Protein AF-A0A3C0CYI5-F1 (afdb_monomer)

pLDDT: mean 83.55, std 12.42, range [40.19, 94.75]

Structure (mmCIF, N/CA/C/O backbone):
data_AF-A0A3C0CYI5-F1
#
_entry.id   AF-A0A3C0CYI5-F1
#
loop_
_atom_site.group_PDB
_atom_site.id
_atom_site.type_symbol
_atom_site.label_atom_id
_atom_site.label_alt_id
_atom_site.label_comp_id
_atom_site.label_asym_id
_atom_site.label_entity_id
_atom_site.label_seq_id
_atom_site.pdbx_PDB_ins_code
_atom_site.Cartn_x
_atom_site.Cartn_y
_atom_site.Cartn_z
_atom_site.occupancy
_atom_site.B_iso_or_equiv
_atom_site.auth_seq_id
_atom_site.auth_comp_id
_atom_site.auth_asym_id
_atom_site.auth_atom_id
_atom_site.pdbx_PDB_model_num
ATOM 1 N N . MET A 1 1 ? 15.198 13.779 -37.430 1.00 42.84 1 MET A N 1
ATOM 2 C CA . MET A 1 1 ? 15.392 13.247 -36.069 1.00 42.84 1 MET A CA 1
ATOM 3 C C . MET A 1 1 ? 14.055 12.651 -35.702 1.00 42.84 1 MET A C 1
ATOM 5 O O . MET A 1 1 ? 13.126 13.410 -35.483 1.00 42.84 1 MET A O 1
ATOM 9 N N . VAL A 1 2 ? 13.900 11.350 -35.937 1.00 40.31 2 VAL A N 1
ATOM 10 C CA . VAL A 1 2 ? 12.585 10.705 -35.952 1.00 40.31 2 VAL A CA 1
ATOM 11 C C . VAL A 1 2 ? 11.988 10.719 -34.549 1.00 40.31 2 VAL A C 1
ATOM 13 O O . VAL A 1 2 ? 12.603 10.220 -33.612 1.00 40.31 2 VAL A O 1
ATOM 16 N N . ASP A 1 3 ? 10.814 11.334 -34.444 1.00 44.12 3 ASP A N 1
ATOM 17 C CA . ASP A 1 3 ? 9.804 11.074 -33.425 1.00 44.12 3 ASP A CA 1
ATOM 18 C C . ASP A 1 3 ? 9.650 9.556 -33.280 1.00 44.12 3 ASP A C 1
ATOM 20 O O . ASP A 1 3 ? 9.046 8.893 -34.123 1.00 44.12 3 ASP A O 1
ATOM 24 N N . ALA A 1 4 ? 10.263 8.992 -32.244 1.00 40.19 4 ALA A N 1
ATOM 25 C CA . ALA A 1 4 ? 10.020 7.624 -31.822 1.00 40.19 4 ALA A CA 1
ATOM 26 C C . ALA A 1 4 ? 9.131 7.680 -30.580 1.00 40.19 4 ALA A C 1
ATOM 28 O O . ALA A 1 4 ? 9.556 7.394 -29.465 1.00 40.19 4 ALA A O 1
ATOM 29 N N . LEU A 1 5 ? 7.876 8.078 -30.793 1.00 49.66 5 LEU A N 1
ATOM 30 C CA . LEU A 1 5 ? 6.781 7.553 -29.993 1.00 49.66 5 LEU A CA 1
ATOM 31 C C . LEU A 1 5 ? 6.760 6.040 -30.234 1.00 49.66 5 LEU A C 1
ATOM 33 O O . LEU A 1 5 ? 6.317 5.581 -31.287 1.00 49.66 5 LEU A O 1
ATOM 37 N N . GLN A 1 6 ? 7.269 5.274 -29.272 1.00 49.81 6 GLN A N 1
ATOM 38 C CA . GLN A 1 6 ? 6.864 3.886 -29.098 1.00 49.81 6 GLN A CA 1
ATOM 39 C C . GLN A 1 6 ? 6.039 3.766 -27.806 1.00 49.81 6 GLN A C 1
ATOM 41 O O . GLN A 1 6 ? 6.419 4.353 -26.792 1.00 49.81 6 GLN A O 1
ATOM 46 N N . PRO A 1 7 ? 4.877 3.089 -27.865 1.00 45.19 7 PRO A N 1
ATOM 47 C CA . PRO A 1 7 ? 3.871 3.079 -26.819 1.00 45.19 7 PRO A CA 1
ATOM 48 C C . PRO A 1 7 ? 4.105 1.897 -25.878 1.00 45.19 7 PRO A C 1
ATOM 50 O O . PRO A 1 7 ? 3.615 0.804 -26.129 1.00 45.19 7 PRO A O 1
ATOM 53 N N . ASP A 1 8 ? 4.790 2.131 -24.769 1.00 46.22 8 ASP A N 1
ATOM 54 C CA . ASP A 1 8 ? 4.779 1.216 -23.627 1.00 46.22 8 ASP A CA 1
ATOM 55 C C . ASP A 1 8 ? 4.233 1.988 -22.425 1.00 46.22 8 ASP A C 1
ATOM 57 O O . ASP A 1 8 ? 4.939 2.427 -21.522 1.00 46.22 8 ASP A O 1
ATOM 61 N N . ASN A 1 9 ? 2.921 2.233 -22.491 1.00 48.97 9 ASN A N 1
ATOM 62 C CA . ASN A 1 9 ? 2.104 2.624 -21.353 1.00 48.97 9 ASN A CA 1
ATOM 63 C C . ASN A 1 9 ? 2.166 1.443 -20.375 1.00 48.97 9 ASN A C 1
ATOM 65 O O . ASN A 1 9 ? 1.470 0.449 -20.589 1.00 48.97 9 ASN A O 1
ATOM 69 N N . ALA A 1 10 ? 2.999 1.514 -19.338 1.00 53.09 10 ALA A N 1
ATOM 70 C CA . ALA A 1 10 ? 2.835 0.654 -18.176 1.00 53.09 10 ALA A CA 1
ATOM 71 C C . ALA A 1 10 ? 1.410 0.893 -17.650 1.00 53.09 10 ALA A C 1
ATOM 73 O O . ALA A 1 10 ? 1.097 1.952 -17.107 1.00 53.09 10 ALA A O 1
ATOM 74 N N . LYS A 1 11 ? 0.499 -0.033 -17.968 1.00 71.56 11 LYS A N 1
ATOM 75 C CA . LYS A 1 11 ? -0.926 0.051 -17.646 1.00 71.56 11 LYS A CA 1
ATOM 76 C C . LYS A 1 11 ? -1.083 -0.308 -16.181 1.00 71.56 11 LYS A C 1
ATOM 78 O O . LYS A 1 11 ? -1.204 -1.484 -15.854 1.00 71.56 11 LYS A O 1
ATOM 83 N N . LEU A 1 12 ? -1.041 0.690 -15.312 1.00 86.06 12 LEU A N 1
ATOM 84 C CA . LEU A 1 12 ? -1.634 0.525 -14.002 1.00 86.06 12 LEU A CA 1
ATOM 85 C C . LEU A 1 12 ? -3.146 0.630 -14.181 1.00 86.06 12 LEU A C 1
ATOM 87 O O . LEU A 1 12 ? -3.662 1.653 -14.617 1.00 86.06 12 LEU A O 1
ATOM 91 N N . GLU A 1 13 ? -3.869 -0.428 -13.855 1.00 90.19 13 GLU A N 1
ATOM 92 C CA . GLU A 1 13 ? -5.318 -0.352 -13.725 1.00 90.19 13 GLU A CA 1
ATOM 93 C C . GLU A 1 13 ? -5.659 -0.317 -12.240 1.00 90.19 13 GLU A C 1
ATOM 95 O O . GLU A 1 13 ? -5.142 -1.102 -11.442 1.00 90.19 13 GLU A O 1
ATOM 100 N N . THR A 1 14 ? -6.514 0.632 -11.858 1.00 91.75 14 THR A N 1
ATOM 101 C CA . THR A 1 14 ? -7.012 0.734 -10.489 1.00 91.75 14 THR A CA 1
ATOM 102 C C . THR A 1 14 ? -8.525 0.622 -10.471 1.00 91.75 14 THR A C 1
ATOM 104 O O . THR A 1 14 ? -9.232 1.265 -11.246 1.00 91.75 14 THR A O 1
ATOM 107 N N . VAL A 1 15 ? -9.032 -0.205 -9.561 1.00 92.88 15 VAL A N 1
ATOM 108 C CA . VAL A 1 15 ? -10.463 -0.312 -9.281 1.00 92.88 15 VAL A CA 1
ATOM 109 C C . VAL A 1 15 ? -10.691 0.103 -7.841 1.00 92.88 15 VAL A C 1
ATOM 111 O O . VAL A 1 15 ? -10.187 -0.537 -6.917 1.00 92.88 15 VAL A O 1
ATOM 114 N N . VAL A 1 16 ? -11.463 1.173 -7.659 1.00 92.75 16 VAL A N 1
ATOM 115 C CA . VAL A 1 16 ? -11.906 1.635 -6.343 1.00 92.75 16 VAL A CA 1
ATOM 116 C C . VAL A 1 16 ? -13.246 0.981 -6.027 1.00 92.75 16 VAL A C 1
ATOM 118 O O . VAL A 1 16 ? -14.183 1.019 -6.824 1.00 92.75 16 VAL A O 1
ATOM 121 N N . SER A 1 17 ? -13.331 0.363 -4.858 1.00 93.12 17 SER A N 1
ATOM 122 C CA . SER A 1 17 ? -14.538 -0.266 -4.327 1.00 93.12 17 SER A CA 1
ATOM 123 C C . SER A 1 17 ? -14.640 -0.002 -2.828 1.00 93.12 17 SER A C 1
ATOM 125 O O . SER A 1 17 ? -13.712 0.534 -2.231 1.00 93.12 17 SER A O 1
ATOM 127 N N . GLU A 1 18 ? -15.756 -0.371 -2.213 1.00 92.06 18 GLU A N 1
ATOM 128 C CA . GLU A 1 18 ? -15.943 -0.279 -0.767 1.00 92.06 18 GLU A CA 1
ATOM 129 C C . GLU A 1 18 ? -16.352 -1.649 -0.229 1.00 92.06 18 GLU A C 1
ATOM 131 O O . GLU A 1 18 ? -17.210 -2.324 -0.807 1.00 92.06 18 GLU A O 1
ATOM 136 N N . VAL A 1 19 ? -15.731 -2.068 0.871 1.00 91.50 19 VAL A N 1
ATOM 137 C CA . VAL A 1 19 ? -16.054 -3.313 1.568 1.00 91.50 19 VAL A CA 1
ATOM 138 C C . VAL A 1 19 ? -16.255 -2.989 3.041 1.00 91.50 19 VAL A C 1
ATOM 140 O O . VAL A 1 19 ? -15.348 -2.496 3.703 1.00 91.50 19 VAL A O 1
ATOM 143 N N . SER A 1 20 ? -17.459 -3.246 3.554 1.00 87.88 20 SER A N 1
ATOM 144 C CA . SER A 1 20 ? -17.820 -2.976 4.956 1.00 87.88 20 SER A CA 1
ATOM 145 C C . SER A 1 20 ? -17.577 -1.522 5.401 1.00 87.88 20 SER A C 1
ATOM 147 O O . SER A 1 20 ? -17.215 -1.285 6.549 1.00 87.88 20 SER A O 1
ATOM 149 N N . GLY A 1 21 ? -17.765 -0.542 4.507 1.00 88.25 21 GLY A N 1
ATOM 150 C CA . GLY A 1 21 ? -17.514 0.875 4.801 1.00 88.25 21 GLY A CA 1
ATOM 151 C C . GLY A 1 21 ? -16.049 1.308 4.685 1.00 88.25 21 GLY A C 1
ATOM 152 O O . GLY A 1 21 ? -15.744 2.474 4.925 1.00 88.25 21 GLY A O 1
ATOM 153 N N . VAL A 1 22 ? -15.142 0.394 4.321 1.00 91.69 22 VAL A N 1
ATOM 154 C CA . VAL A 1 22 ? -13.719 0.681 4.117 1.00 91.69 22 VAL A CA 1
ATOM 155 C C . VAL A 1 22 ? -13.428 0.722 2.615 1.00 91.69 22 VAL A C 1
ATOM 157 O O . VAL A 1 22 ? -13.736 -0.246 1.909 1.00 91.69 22 VAL A O 1
ATOM 160 N N . PRO A 1 23 ? -12.839 1.806 2.086 1.00 94.00 23 PRO A N 1
ATOM 161 C CA . PRO A 1 23 ? -12.434 1.854 0.696 1.00 94.00 23 PRO A CA 1
ATOM 162 C C . PRO A 1 23 ? -11.298 0.864 0.421 1.00 94.00 23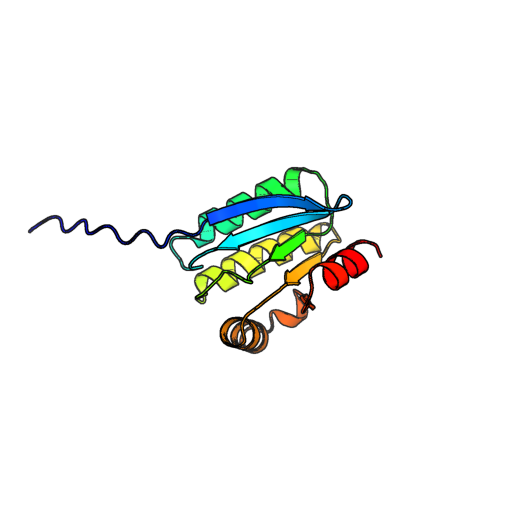 PRO A C 1
ATOM 164 O O . PRO A 1 23 ? -10.333 0.740 1.180 1.00 94.00 23 PRO A O 1
ATOM 167 N N . VAL A 1 24 ? -11.413 0.183 -0.714 1.00 94.44 24 VAL A N 1
ATOM 168 C CA . VAL A 1 24 ? -10.467 -0.810 -1.214 1.00 94.44 24 VAL A CA 1
ATOM 169 C C . VAL A 1 24 ? -10.058 -0.434 -2.632 1.00 94.44 24 VAL A C 1
ATOM 171 O O . VAL A 1 24 ? -10.899 -0.370 -3.533 1.00 94.44 24 VAL A O 1
ATOM 174 N N . ILE A 1 25 ? -8.760 -0.238 -2.839 1.00 94.75 25 ILE A N 1
ATOM 175 C CA . ILE A 1 25 ? -8.158 -0.031 -4.157 1.00 94.75 25 ILE A CA 1
ATOM 176 C C . ILE A 1 25 ? -7.494 -1.328 -4.580 1.00 94.75 25 ILE A C 1
ATOM 178 O O . ILE A 1 25 ? -6.561 -1.788 -3.930 1.00 94.75 25 ILE A O 1
ATOM 182 N N . LYS A 1 26 ? -7.941 -1.902 -5.692 1.00 94.62 26 LYS A N 1
ATOM 183 C CA . LYS A 1 26 ? -7.224 -2.991 -6.356 1.00 94.62 26 LYS A CA 1
ATOM 184 C C . LYS A 1 26 ? -6.344 -2.409 -7.441 1.00 94.62 26 LYS A C 1
ATOM 186 O O . LYS A 1 26 ? -6.867 -1.719 -8.312 1.00 94.62 26 LYS A O 1
ATOM 191 N N . ALA A 1 27 ? -5.046 -2.673 -7.365 1.00 93.00 27 ALA A N 1
ATOM 192 C CA . ALA A 1 27 ? -4.073 -2.261 -8.363 1.00 93.00 27 ALA A CA 1
ATOM 193 C C . ALA A 1 27 ? -3.585 -3.477 -9.161 1.00 93.00 27 ALA A C 1
ATOM 195 O O . ALA A 1 27 ? -3.281 -4.529 -8.594 1.00 93.00 27 ALA A O 1
ATOM 196 N N . GLU A 1 28 ? -3.489 -3.316 -10.475 1.00 91.88 28 GLU A N 1
ATOM 197 C CA . GLU A 1 28 ? -3.017 -4.343 -11.400 1.00 91.88 28 GLU A CA 1
ATOM 198 C C . GLU A 1 28 ? -2.022 -3.747 -12.396 1.00 91.88 28 GLU A C 1
ATOM 200 O O . GLU A 1 28 ? -2.229 -2.642 -12.894 1.00 91.88 28 GLU A O 1
ATOM 205 N N . GLY A 1 29 ? -0.933 -4.473 -12.664 1.00 91.38 29 GLY A N 1
ATOM 206 C CA . GLY A 1 29 ? 0.136 -4.035 -13.560 1.00 91.38 29 GLY A CA 1
ATOM 207 C C . GLY A 1 29 ? 1.378 -3.550 -12.814 1.00 91.38 29 GLY A C 1
ATOM 208 O O . GLY A 1 29 ? 1.884 -4.232 -11.919 1.00 91.38 29 GLY A O 1
ATOM 209 N N . GLU A 1 30 ? 1.900 -2.388 -13.203 1.00 89.38 30 GLU A N 1
ATOM 210 C CA . GLU A 1 30 ? 3.193 -1.877 -12.735 1.00 89.38 30 GLU A CA 1
ATOM 211 C C . GLU A 1 30 ? 3.059 -0.477 -12.133 1.00 89.38 30 GLU A C 1
ATOM 213 O O . GLU A 1 30 ? 2.384 0.396 -12.681 1.00 89.38 30 GLU A O 1
ATOM 218 N N . ILE A 1 31 ? 3.715 -0.260 -10.990 1.00 88.44 31 ILE A N 1
ATOM 219 C CA . ILE A 1 31 ? 3.704 1.021 -10.278 1.00 88.44 31 ILE A CA 1
ATOM 220 C C . ILE A 1 31 ? 5.078 1.685 -10.421 1.00 88.44 31 ILE A C 1
ATOM 222 O O . ILE A 1 31 ? 6.031 1.344 -9.719 1.00 88.44 31 ILE A O 1
ATOM 226 N N . ASP A 1 32 ? 5.168 2.658 -11.319 1.00 84.88 32 ASP A N 1
ATOM 227 C CA . ASP A 1 32 ? 6.392 3.382 -11.650 1.00 84.88 32 ASP A CA 1
ATOM 228 C C . ASP A 1 32 ? 6.178 4.908 -11.633 1.00 84.88 32 ASP A C 1
ATOM 230 O O . ASP A 1 32 ? 5.155 5.414 -11.166 1.00 84.88 32 ASP A O 1
ATOM 234 N N . ALA A 1 33 ? 7.155 5.674 -12.123 1.00 78.81 33 ALA A N 1
ATOM 235 C CA . ALA A 1 33 ? 7.050 7.131 -12.215 1.00 78.81 33 ALA A CA 1
ATOM 236 C C . ALA A 1 33 ? 5.880 7.624 -13.087 1.00 78.81 33 ALA A C 1
ATOM 238 O O . ALA A 1 33 ? 5.342 8.703 -12.828 1.00 78.81 33 ALA A O 1
ATOM 239 N N . CYS A 1 34 ? 5.501 6.865 -14.115 1.00 81.06 34 CYS A N 1
ATOM 240 C CA . CYS A 1 34 ? 4.421 7.201 -15.035 1.00 81.06 34 CYS A CA 1
ATOM 241 C C . CYS A 1 34 ? 3.055 6.913 -14.400 1.00 81.06 34 CYS A C 1
ATOM 243 O O . CYS A 1 34 ? 2.161 7.756 -14.480 1.00 81.06 34 CYS A O 1
ATOM 245 N N . SER A 1 35 ? 2.910 5.775 -13.715 1.00 84.94 35 SER A N 1
ATOM 246 C CA . SER A 1 35 ? 1.641 5.345 -13.115 1.00 84.94 35 SER A CA 1
ATOM 247 C C . SER A 1 35 ? 1.420 5.802 -11.666 1.00 84.94 35 SER A C 1
ATOM 249 O O . SER A 1 35 ? 0.304 5.734 -11.147 1.00 84.94 35 SER A O 1
ATOM 251 N N . ALA A 1 36 ? 2.438 6.368 -11.011 1.00 83.44 36 ALA A N 1
ATOM 252 C CA . ALA A 1 36 ? 2.336 6.931 -9.661 1.00 83.44 36 ALA A CA 1
ATOM 253 C C . ALA A 1 36 ? 1.209 7.973 -9.510 1.00 83.44 36 ALA A C 1
ATOM 255 O O . ALA A 1 36 ? 0.559 8.042 -8.463 1.00 83.44 36 ALA A O 1
ATOM 256 N N . ASN A 1 37 ? 0.959 8.777 -10.549 1.00 83.94 37 ASN A N 1
ATOM 257 C CA . ASN A 1 37 ? -0.128 9.758 -10.540 1.00 83.94 37 ASN A CA 1
ATOM 258 C C . ASN A 1 37 ? -1.511 9.093 -10.563 1.00 83.94 37 ASN A C 1
ATOM 260 O O . ASN A 1 37 ? -2.422 9.579 -9.898 1.00 83.94 37 ASN A O 1
ATOM 264 N N . GLU A 1 38 ? -1.667 7.983 -11.284 1.00 87.31 38 GLU A N 1
ATOM 265 C CA . GLU A 1 38 ? -2.928 7.238 -11.362 1.00 87.31 38 GLU A CA 1
ATOM 266 C C . GLU A 1 38 ? -3.263 6.592 -10.016 1.00 87.31 38 GLU A C 1
ATOM 268 O O . GLU A 1 38 ? -4.379 6.750 -9.518 1.00 87.31 38 GLU A O 1
ATOM 273 N N . LEU A 1 39 ? -2.271 5.975 -9.360 1.00 86.62 39 LEU A N 1
ATOM 274 C CA . LEU A 1 39 ? -2.428 5.458 -7.999 1.00 86.62 39 LEU A CA 1
ATOM 275 C C . LEU A 1 39 ? -2.842 6.568 -7.026 1.00 86.62 39 LEU A C 1
ATOM 277 O O . LEU A 1 39 ? -3.743 6.383 -6.211 1.00 86.62 39 LEU A O 1
ATOM 281 N N . LYS A 1 40 ? -2.201 7.738 -7.119 1.00 86.31 40 LYS A N 1
ATOM 282 C CA . LYS A 1 40 ? -2.528 8.881 -6.266 1.00 86.31 40 LYS A CA 1
ATOM 283 C C . LYS A 1 40 ? -3.971 9.351 -6.471 1.00 86.31 40 LYS A C 1
ATOM 285 O O . LYS A 1 40 ? -4.663 9.578 -5.485 1.00 86.31 40 LYS A O 1
ATOM 290 N N . LEU A 1 41 ? -4.430 9.466 -7.718 1.00 88.12 41 LEU A N 1
ATOM 291 C CA . LEU A 1 41 ? -5.810 9.853 -8.025 1.00 88.12 41 LEU A CA 1
ATOM 292 C C . LEU A 1 41 ? -6.818 8.847 -7.460 1.00 88.12 41 LEU A C 1
ATOM 294 O O . LEU A 1 41 ? -7.799 9.259 -6.846 1.00 88.12 41 LEU A O 1
ATOM 298 N N . ALA A 1 42 ? -6.555 7.544 -7.601 1.00 90.19 42 ALA A N 1
ATOM 299 C CA . ALA A 1 42 ? -7.405 6.502 -7.026 1.00 90.19 42 ALA A CA 1
ATOM 300 C C . ALA A 1 42 ? -7.491 6.609 -5.493 1.00 90.19 42 ALA A C 1
ATOM 302 O O . ALA A 1 42 ? -8.571 6.466 -4.920 1.00 90.19 42 ALA A O 1
ATOM 303 N N . ILE A 1 43 ? -6.368 6.912 -4.834 1.00 89.25 43 ILE A N 1
ATOM 304 C CA . ILE A 1 43 ? -6.311 7.152 -3.387 1.00 89.25 43 ILE A CA 1
ATOM 305 C C . ILE A 1 43 ? -7.111 8.396 -3.003 1.00 89.25 43 ILE A C 1
ATOM 307 O O . ILE A 1 43 ? -7.918 8.334 -2.078 1.00 89.25 43 ILE A O 1
ATOM 311 N N . ASP A 1 44 ? -6.916 9.513 -3.701 1.00 87.38 44 ASP A N 1
ATOM 312 C CA . ASP A 1 44 ? -7.640 10.750 -3.408 1.00 87.38 44 ASP A CA 1
ATOM 313 C C . ASP A 1 44 ? -9.160 10.537 -3.552 1.00 87.38 44 ASP A C 1
ATOM 315 O O . ASP A 1 44 ? -9.901 10.877 -2.630 1.00 87.38 44 ASP A O 1
ATOM 319 N N . MET A 1 45 ? -9.613 9.868 -4.622 1.00 87.44 45 MET A N 1
ATOM 320 C CA . MET A 1 45 ? -11.025 9.508 -4.831 1.00 87.44 45 MET A CA 1
ATOM 321 C C . MET A 1 45 ? -11.573 8.588 -3.733 1.00 87.44 45 MET A C 1
ATOM 323 O O . MET A 1 45 ? -12.671 8.807 -3.226 1.00 87.44 45 MET A O 1
ATOM 327 N N . ALA A 1 46 ? -10.813 7.566 -3.333 1.00 88.00 46 ALA A N 1
ATOM 328 C CA . ALA A 1 46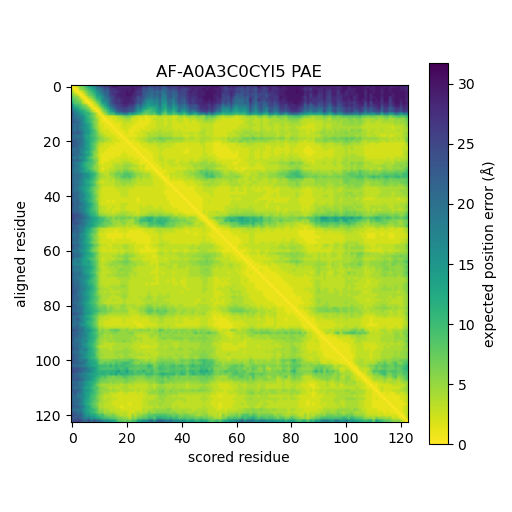 ? -11.205 6.660 -2.256 1.00 88.00 46 ALA A CA 1
ATOM 329 C C . ALA A 1 46 ? -11.406 7.404 -0.922 1.00 88.00 46 ALA A C 1
ATOM 331 O O . ALA A 1 46 ? -12.332 7.104 -0.166 1.00 88.00 46 ALA A O 1
ATOM 332 N N . MET A 1 47 ? -10.571 8.413 -0.660 1.00 84.25 47 MET A N 1
ATOM 333 C CA . MET A 1 47 ? -10.595 9.209 0.568 1.00 84.25 47 MET A CA 1
ATOM 334 C C . MET A 1 47 ? -11.646 10.334 0.571 1.00 84.25 47 MET A C 1
ATOM 336 O O . MET A 1 47 ? -11.927 10.887 1.639 1.00 84.25 47 MET A O 1
ATOM 340 N N . GLU A 1 48 ? -12.244 10.690 -0.573 1.00 83.62 48 GLU A N 1
ATOM 341 C CA . GLU A 1 48 ? -13.352 11.664 -0.641 1.00 83.62 48 GLU A CA 1
ATOM 342 C C . GLU A 1 48 ? -14.604 11.185 0.105 1.00 83.62 48 GLU A C 1
ATOM 344 O O . GLU A 1 48 ? -15.397 12.000 0.576 1.00 83.62 48 GLU A O 1
ATOM 349 N N . THR A 1 49 ? -14.743 9.872 0.291 1.00 74.38 49 THR A N 1
ATOM 350 C CA . THR A 1 49 ? -15.839 9.236 1.040 1.00 74.38 49 THR A CA 1
ATOM 351 C C . THR A 1 49 ? -15.846 9.585 2.535 1.00 74.38 49 THR A C 1
ATOM 353 O O . THR A 1 49 ? -16.827 9.322 3.229 1.00 74.38 49 THR A O 1
ATOM 356 N N . GLY A 1 50 ? -14.772 10.197 3.052 1.00 78.31 50 GLY A N 1
ATOM 357 C CA . GLY A 1 50 ? -14.615 10.510 4.475 1.00 78.31 50 GLY A CA 1
ATOM 358 C C . GLY A 1 50 ? -14.144 9.323 5.318 1.00 78.31 50 GLY A C 1
ATOM 359 O O . GLY A 1 50 ? -14.044 9.454 6.542 1.00 78.31 50 GLY A O 1
ATOM 360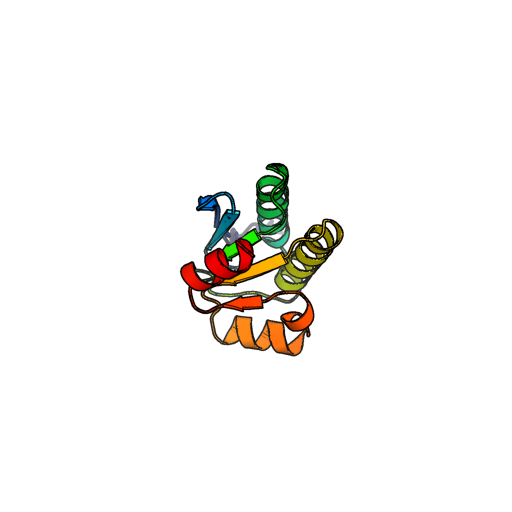 N N . ALA A 1 51 ? -13.825 8.194 4.678 1.00 82.25 51 ALA A N 1
ATOM 361 C CA . ALA A 1 51 ? -13.184 7.065 5.327 1.00 82.25 51 ALA A CA 1
ATOM 362 C C . ALA A 1 51 ? -11.861 7.481 5.982 1.00 82.25 51 ALA A C 1
ATOM 364 O O . ALA A 1 51 ? -11.143 8.365 5.501 1.00 82.25 51 ALA A O 1
ATOM 365 N N . ARG A 1 52 ? -11.553 6.851 7.116 1.00 86.19 52 ARG A N 1
ATOM 366 C CA . ARG A 1 52 ? -10.276 7.046 7.807 1.00 86.19 52 ARG A CA 1
ATOM 367 C C . ARG A 1 52 ? -9.235 6.087 7.264 1.00 86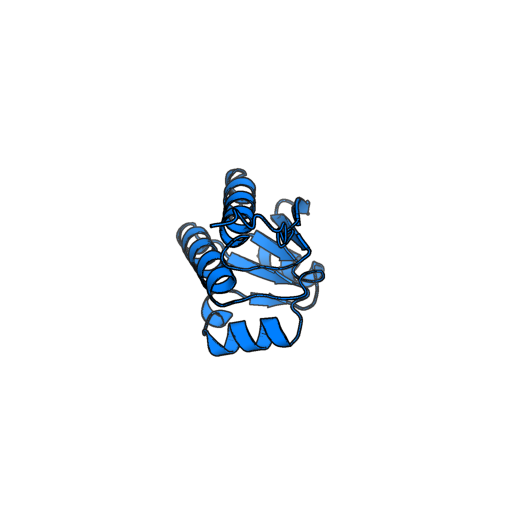.19 52 ARG A C 1
ATOM 369 O O . ARG A 1 52 ? -8.129 6.522 6.971 1.00 86.19 52 ARG A O 1
ATOM 376 N N . ASP A 1 53 ? -9.616 4.835 7.065 1.00 91.38 53 ASP A N 1
ATOM 377 C CA . ASP A 1 53 ? -8.702 3.797 6.618 1.00 91.38 53 ASP A CA 1
ATOM 378 C C . ASP A 1 53 ? -8.844 3.503 5.133 1.00 91.38 53 ASP A C 1
ATOM 380 O O . ASP A 1 53 ? -9.890 3.735 4.530 1.00 91.38 53 ASP A O 1
ATOM 384 N N . LEU A 1 54 ? -7.769 2.976 4.557 1.00 92.88 54 LEU A N 1
ATOM 385 C CA . LEU A 1 54 ? -7.694 2.590 3.159 1.00 92.88 54 LEU A CA 1
ATOM 386 C C . LEU A 1 54 ? -6.976 1.253 3.025 1.00 92.88 54 LEU A C 1
ATOM 388 O O . LEU A 1 54 ? -5.871 1.077 3.545 1.00 92.88 54 LEU A O 1
ATOM 392 N N . ILE A 1 55 ? -7.569 0.341 2.259 1.00 94.69 55 ILE A N 1
ATOM 393 C CA . ILE A 1 55 ? -6.933 -0.923 1.895 1.00 94.69 55 ILE A CA 1
ATOM 394 C C . ILE A 1 55 ? -6.476 -0.851 0.438 1.00 94.69 55 ILE A C 1
ATOM 396 O O . ILE A 1 55 ? -7.237 -0.445 -0.440 1.00 94.69 55 ILE A O 1
ATOM 400 N N . ILE A 1 56 ? -5.238 -1.261 0.168 1.00 94.44 56 ILE A N 1
ATOM 401 C CA . ILE A 1 56 ? -4.690 -1.358 -1.187 1.00 94.44 56 ILE A CA 1
ATOM 402 C C . ILE A 1 56 ? -4.256 -2.800 -1.438 1.00 94.44 56 ILE A C 1
ATOM 404 O O . ILE A 1 56 ? -3.356 -3.322 -0.780 1.00 94.44 56 ILE A O 1
ATOM 408 N N . ASP A 1 57 ? -4.906 -3.441 -2.399 1.00 94.56 57 ASP A N 1
ATOM 409 C CA . ASP A 1 57 ? -4.592 -4.783 -2.867 1.00 94.56 57 ASP A CA 1
ATOM 410 C C . ASP A 1 57 ? -3.573 -4.711 -4.003 1.00 94.56 57 ASP A C 1
ATOM 412 O O . ASP A 1 57 ? -3.845 -4.160 -5.073 1.00 94.56 57 ASP A O 1
ATOM 416 N N . LEU A 1 58 ? -2.383 -5.251 -3.730 1.00 92.88 58 LEU A N 1
ATOM 417 C CA . LEU A 1 58 ? -1.246 -5.295 -4.646 1.00 92.88 58 LEU A CA 1
ATOM 418 C C . LEU A 1 58 ? -1.029 -6.701 -5.232 1.00 92.88 58 LEU A C 1
ATOM 420 O O . LEU A 1 58 ? 0.035 -6.969 -5.789 1.00 92.88 58 LEU A O 1
ATOM 424 N N . GLY A 1 59 ? -2.008 -7.607 -5.113 1.00 90.56 59 GLY A N 1
ATOM 425 C CA . GLY A 1 59 ? -1.880 -9.006 -5.536 1.00 90.56 59 GLY A CA 1
ATOM 426 C C . GLY A 1 59 ? -1.607 -9.194 -7.029 1.00 90.56 59 GLY A C 1
ATOM 427 O O . GLY A 1 59 ? -0.907 -10.134 -7.405 1.00 90.56 59 GLY A O 1
ATOM 428 N N . ASN A 1 60 ? -2.091 -8.270 -7.863 1.00 91.00 60 ASN A N 1
ATOM 429 C CA . ASN A 1 60 ? -1.864 -8.264 -9.310 1.00 91.00 60 ASN A CA 1
ATOM 430 C C . ASN A 1 60 ? -0.792 -7.246 -9.744 1.00 91.00 60 ASN A C 1
ATOM 432 O O . ASN A 1 60 ? -0.651 -6.964 -10.935 1.00 91.00 60 ASN A O 1
ATOM 436 N N . VAL A 1 61 ? -0.028 -6.687 -8.798 1.00 90.94 61 VAL A N 1
ATOM 437 C CA . VAL A 1 61 ? 1.094 -5.795 -9.108 1.00 90.94 61 VAL A CA 1
ATOM 438 C C . VAL A 1 61 ? 2.362 -6.624 -9.286 1.00 90.94 61 VAL A C 1
ATOM 440 O O . VAL A 1 61 ? 2.876 -7.239 -8.346 1.00 90.94 61 VAL A O 1
ATOM 443 N N . SER A 1 62 ? 2.890 -6.634 -10.507 1.00 87.00 62 SER A N 1
ATOM 444 C CA . SER A 1 62 ? 4.107 -7.372 -10.859 1.00 87.00 62 SER A CA 1
ATOM 445 C C . SER A 1 62 ? 5.375 -6.619 -10.455 1.00 87.00 62 SER A C 1
ATOM 447 O O . SER A 1 62 ? 6.385 -7.248 -10.129 1.00 87.00 62 SER A O 1
ATOM 449 N N . TYR A 1 63 ? 5.326 -5.284 -10.431 1.00 86.12 63 TYR A N 1
ATOM 450 C CA . TYR A 1 63 ? 6.493 -4.437 -10.202 1.00 86.12 63 TYR A CA 1
ATOM 451 C C . TYR A 1 63 ? 6.140 -3.108 -9.521 1.00 86.12 63 TYR A C 1
ATOM 453 O O . TYR A 1 63 ? 5.095 -2.515 -9.783 1.00 86.12 63 TYR A O 1
ATOM 461 N N . MET A 1 64 ? 7.038 -2.632 -8.653 1.00 88.06 64 MET A N 1
ATOM 462 C CA . MET A 1 64 ? 6.977 -1.295 -8.060 1.00 88.06 64 MET A CA 1
ATOM 463 C C . MET A 1 64 ? 8.389 -0.718 -7.907 1.00 88.06 64 MET A C 1
ATOM 465 O O . MET A 1 64 ? 9.260 -1.375 -7.329 1.00 88.06 64 MET A O 1
ATOM 469 N N . ASP A 1 65 ? 8.607 0.510 -8.382 1.00 85.38 65 ASP A N 1
ATOM 470 C CA . ASP A 1 65 ? 9.867 1.246 -8.225 1.00 85.38 65 ASP A CA 1
ATOM 471 C C . ASP A 1 65 ? 9.814 2.289 -7.089 1.00 85.38 65 ASP A C 1
ATOM 473 O O . ASP A 1 65 ? 8.801 2.479 -6.412 1.00 85.38 65 ASP A O 1
ATOM 477 N N . SER A 1 66 ? 10.917 3.016 -6.883 1.00 82.50 66 SER A N 1
ATOM 478 C CA . SER A 1 66 ? 11.022 4.077 -5.870 1.00 82.50 66 SER A CA 1
ATOM 479 C C . SER A 1 66 ? 9.997 5.211 -6.011 1.00 82.50 66 SER A C 1
ATOM 481 O O . SER A 1 66 ? 9.656 5.851 -5.011 1.00 82.50 66 SER A O 1
ATOM 483 N N . ASN A 1 67 ? 9.518 5.491 -7.224 1.00 84.19 67 ASN A N 1
ATOM 484 C CA . ASN A 1 67 ? 8.514 6.524 -7.469 1.00 84.19 67 ASN A CA 1
ATOM 485 C C . ASN A 1 67 ? 7.146 6.057 -6.968 1.00 84.19 67 ASN A C 1
ATOM 487 O O . ASN A 1 67 ? 6.480 6.803 -6.246 1.00 84.19 67 ASN A O 1
ATOM 491 N N . GLY A 1 68 ? 6.793 4.797 -7.240 1.00 83.44 68 GLY A N 1
ATOM 492 C CA . GLY A 1 68 ? 5.614 4.145 -6.675 1.00 83.44 68 GLY A CA 1
ATOM 493 C C . GLY A 1 68 ? 5.592 4.186 -5.147 1.00 83.44 68 GLY A C 1
ATOM 494 O O . GLY A 1 68 ? 4.609 4.622 -4.543 1.00 83.44 68 GLY A O 1
ATOM 495 N N . PHE A 1 69 ? 6.717 3.843 -4.509 1.00 84.62 69 PHE A N 1
ATOM 496 C CA . PHE A 1 69 ? 6.849 3.935 -3.049 1.00 84.62 69 PHE A CA 1
ATOM 497 C C . PHE A 1 69 ? 6.708 5.366 -2.529 1.00 84.62 69 PHE A C 1
ATOM 499 O O . PHE A 1 69 ? 6.072 5.584 -1.499 1.00 84.62 69 PHE A O 1
ATOM 506 N N . THR A 1 70 ? 7.270 6.353 -3.231 1.00 83.38 70 THR A N 1
ATOM 507 C CA . THR A 1 70 ? 7.163 7.767 -2.839 1.00 83.38 70 THR A CA 1
ATOM 508 C C . THR A 1 70 ? 5.714 8.252 -2.896 1.00 83.38 70 THR A C 1
ATOM 510 O O . THR A 1 70 ? 5.259 8.933 -1.973 1.00 83.38 70 THR A O 1
ATOM 513 N N . ALA A 1 71 ? 4.967 7.868 -3.935 1.00 83.69 71 ALA A N 1
ATOM 514 C CA . ALA A 1 71 ? 3.547 8.185 -4.061 1.00 83.69 71 ALA A CA 1
ATOM 515 C C . ALA A 1 71 ? 2.723 7.538 -2.938 1.00 83.69 71 ALA A C 1
ATOM 517 O O . ALA A 1 71 ? 1.944 8.218 -2.265 1.00 83.69 71 ALA A O 1
ATOM 518 N N . LEU A 1 72 ? 2.966 6.254 -2.668 1.00 85.94 72 LEU A N 1
ATOM 519 C CA . LEU A 1 72 ? 2.294 5.509 -1.608 1.00 85.94 72 LEU A CA 1
ATOM 520 C C . LEU A 1 72 ? 2.612 6.069 -0.209 1.00 85.94 72 LEU A C 1
ATOM 522 O O . LEU A 1 72 ? 1.734 6.181 0.651 1.00 85.94 72 LEU A O 1
ATOM 526 N N . PHE A 1 73 ? 3.854 6.494 0.018 1.00 86.06 73 PHE A N 1
ATOM 527 C CA . PHE A 1 73 ? 4.258 7.147 1.259 1.00 86.06 73 PHE A CA 1
ATOM 528 C C . PHE A 1 73 ? 3.573 8.501 1.454 1.00 86.06 73 PHE A C 1
ATOM 530 O O . PHE A 1 73 ? 3.089 8.799 2.549 1.00 86.06 73 PHE A O 1
ATOM 537 N N . ALA A 1 74 ? 3.501 9.319 0.400 1.00 84.44 74 ALA A N 1
ATOM 538 C CA . ALA A 1 74 ? 2.818 10.607 0.446 1.00 84.44 74 ALA A CA 1
ATOM 539 C C . ALA A 1 74 ? 1.329 10.436 0.787 1.00 84.44 74 ALA A C 1
ATOM 541 O O . ALA A 1 74 ? 0.828 11.109 1.693 1.00 84.44 74 ALA A O 1
ATOM 542 N N . ALA A 1 75 ? 0.664 9.479 0.136 1.00 82.94 75 ALA A N 1
ATOM 543 C CA . ALA A 1 75 ? -0.708 9.084 0.437 1.00 82.94 75 ALA A CA 1
ATOM 544 C C . ALA A 1 75 ? -0.879 8.636 1.895 1.00 82.94 75 ALA A C 1
ATOM 546 O O . ALA A 1 75 ? -1.740 9.140 2.615 1.00 82.94 75 ALA A O 1
ATOM 547 N N . THR A 1 76 ? -0.001 7.756 2.376 1.00 86.12 76 THR A N 1
ATOM 548 C CA . THR A 1 76 ? -0.044 7.270 3.762 1.00 86.12 76 THR A CA 1
ATOM 549 C C . THR A 1 76 ? 0.089 8.407 4.765 1.00 86.12 76 THR A C 1
ATOM 551 O O . THR A 1 76 ? -0.636 8.456 5.756 1.00 86.12 76 THR A O 1
ATOM 554 N N . LYS A 1 77 ? 0.985 9.366 4.512 1.00 86.56 77 LYS A N 1
ATOM 555 C CA . LYS A 1 77 ? 1.157 10.536 5.378 1.00 86.56 77 LYS A CA 1
ATOM 556 C C . LYS A 1 77 ? -0.109 11.399 5.425 1.00 86.56 77 LYS A C 1
ATOM 558 O O . LYS A 1 77 ? -0.479 11.876 6.499 1.00 86.56 77 LYS A O 1
ATOM 563 N N . GLN A 1 78 ? -0.773 11.586 4.287 1.00 85.06 78 GLN A N 1
ATOM 564 C CA . GLN A 1 78 ? -2.037 12.318 4.194 1.00 85.06 78 GLN A CA 1
ATOM 565 C C . GLN A 1 78 ? -3.152 11.610 4.973 1.00 85.06 78 GLN A C 1
ATOM 567 O O . GLN A 1 78 ? -3.849 12.259 5.752 1.00 85.06 78 GLN A O 1
ATOM 572 N N . ILE A 1 79 ? -3.273 10.292 4.839 1.00 87.12 79 ILE A N 1
ATOM 573 C CA . ILE A 1 79 ? -4.286 9.488 5.537 1.00 87.12 79 ILE A CA 1
ATOM 574 C C . ILE A 1 79 ? -4.030 9.481 7.050 1.00 87.12 79 ILE A C 1
ATOM 576 O O . ILE A 1 79 ? -4.923 9.804 7.836 1.00 87.12 79 ILE A O 1
ATOM 580 N N . LYS A 1 80 ? -2.774 9.287 7.469 1.00 86.62 80 LYS A N 1
ATOM 581 C CA . LYS A 1 80 ? -2.372 9.386 8.881 1.00 86.62 80 LYS A CA 1
ATOM 582 C C . LYS A 1 80 ? -2.665 10.742 9.504 1.00 86.62 80 LYS A C 1
ATOM 584 O O . LYS A 1 80 ? -3.068 10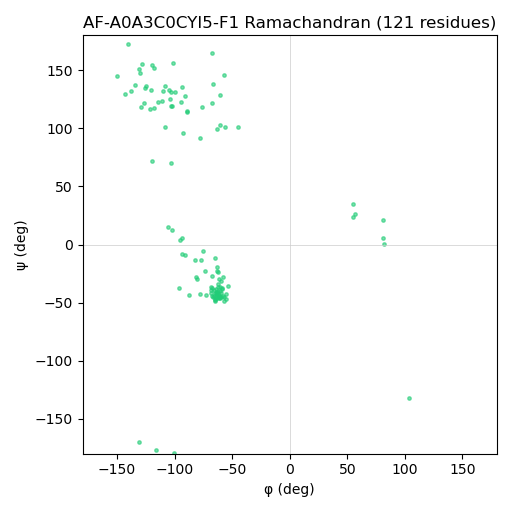.802 10.661 1.00 86.62 80 LYS A O 1
ATOM 589 N N . SER A 1 81 ? -2.506 11.837 8.758 1.00 86.50 81 SER A N 1
ATOM 590 C CA . SER A 1 81 ? -2.833 13.177 9.272 1.00 86.50 81 SER A CA 1
ATOM 591 C C . SER A 1 81 ? -4.318 13.356 9.619 1.00 86.50 81 SER A C 1
ATOM 593 O O . SER A 1 81 ? -4.660 14.240 10.401 1.00 86.50 81 SER A O 1
ATOM 595 N N . ARG A 1 82 ? -5.189 12.493 9.079 1.00 84.56 82 ARG A N 1
ATOM 596 C CA . ARG A 1 82 ? -6.629 12.437 9.364 1.00 84.56 82 ARG A CA 1
ATOM 597 C C . ARG A 1 82 ? -6.986 11.406 10.446 1.00 84.56 82 ARG A C 1
ATOM 599 O O . ARG A 1 82 ? -8.164 11.228 10.740 1.00 84.56 82 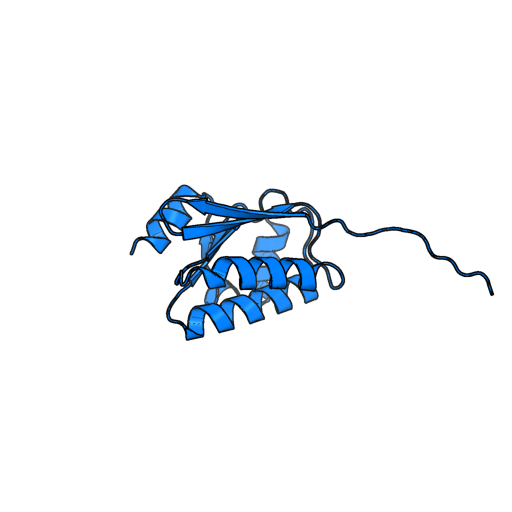ARG A O 1
ATOM 606 N N . GLY A 1 83 ? -5.984 10.761 11.049 1.00 86.12 83 GLY A N 1
ATOM 607 C CA . GLY A 1 83 ? -6.158 9.757 12.099 1.00 86.12 83 GLY A CA 1
ATOM 608 C C . GLY A 1 83 ? -6.512 8.360 11.592 1.00 86.12 83 GLY A C 1
ATOM 609 O O . GLY A 1 83 ? -7.075 7.592 12.361 1.00 86.12 83 GLY A O 1
ATOM 610 N N . GLY A 1 84 ? -6.220 8.049 10.328 1.00 88.75 84 GLY A N 1
ATOM 611 C CA . GLY A 1 84 ? -6.446 6.724 9.755 1.00 88.75 84 GLY A CA 1
ATOM 612 C C . GLY A 1 84 ? -5.172 6.008 9.316 1.00 88.75 84 GLY A C 1
ATOM 613 O O . GLY A 1 84 ? -4.057 6.515 9.495 1.00 88.75 84 GLY A O 1
ATOM 614 N N . ALA A 1 85 ? -5.336 4.831 8.725 1.00 89.62 85 ALA A N 1
ATOM 615 C CA . ALA A 1 85 ? -4.261 3.931 8.334 1.00 89.62 85 ALA A CA 1
ATOM 616 C C . ALA A 1 85 ? -4.354 3.484 6.866 1.00 89.62 85 ALA A C 1
ATOM 618 O O . ALA A 1 85 ? -5.420 3.448 6.257 1.00 89.62 85 ALA A O 1
ATOM 619 N N . VAL A 1 86 ? -3.199 3.118 6.305 1.00 91.19 86 VAL A N 1
ATOM 620 C CA . VAL A 1 86 ? -3.107 2.443 5.005 1.00 91.19 86 VAL A CA 1
ATOM 621 C C . VAL A 1 86 ? -2.639 1.015 5.235 1.00 91.19 86 VAL A C 1
ATOM 623 O O . VAL A 1 86 ? -1.564 0.790 5.803 1.00 91.19 86 VAL A O 1
ATOM 626 N N . ASN A 1 87 ? -3.443 0.073 4.754 1.00 92.81 87 ASN A N 1
ATOM 627 C CA . ASN A 1 87 ? -3.216 -1.358 4.867 1.00 92.81 87 ASN A CA 1
ATOM 628 C C . ASN A 1 87 ? -2.986 -1.939 3.471 1.00 92.81 87 ASN A C 1
ATOM 630 O O . ASN A 1 87 ? -3.820 -1.806 2.580 1.00 92.81 87 ASN A O 1
ATOM 634 N N . LEU A 1 88 ? -1.841 -2.579 3.268 1.00 93.31 88 LEU A N 1
ATOM 635 C CA . LEU A 1 88 ? -1.476 -3.216 2.009 1.00 93.31 88 LEU A CA 1
ATOM 636 C C . LEU A 1 88 ? -1.746 -4.713 2.106 1.00 93.31 88 LEU A C 1
ATOM 638 O O . LEU A 1 88 ? -1.302 -5.348 3.063 1.00 93.31 88 LEU A O 1
ATOM 642 N N . VAL A 1 89 ? -2.418 -5.288 1.113 1.00 94.38 89 VAL A N 1
ATOM 643 C CA . VAL A 1 89 ? -2.687 -6.730 1.050 1.00 94.38 89 VAL A CA 1
ATOM 644 C C . VAL A 1 89 ? -2.070 -7.365 -0.187 1.00 94.38 89 VAL A C 1
ATOM 646 O O . VAL A 1 89 ? -1.819 -6.699 -1.190 1.00 94.38 89 VAL A O 1
ATOM 649 N N . ALA A 1 90 ? -1.795 -8.667 -0.087 1.00 88.19 90 ALA A N 1
ATOM 650 C CA . ALA A 1 90 ? -1.279 -9.494 -1.179 1.00 88.19 90 ALA A CA 1
ATOM 651 C C . ALA A 1 90 ? 0.045 -9.004 -1.809 1.00 88.19 90 ALA A C 1
ATOM 653 O O . ALA A 1 90 ? 0.363 -9.332 -2.948 1.00 88.19 90 ALA A O 1
ATOM 654 N N . CYS A 1 91 ? 0.874 -8.269 -1.057 1.00 85.00 91 CYS A N 1
ATOM 655 C CA . CYS A 1 91 ? 2.190 -7.847 -1.537 1.00 85.00 91 CYS A CA 1
ATOM 656 C C . CYS A 1 91 ? 3.081 -9.056 -1.873 1.00 85.00 91 CYS A C 1
ATOM 658 O O . CYS A 1 91 ? 3.310 -9.923 -1.020 1.00 85.00 91 CYS A O 1
ATOM 660 N N . ASN A 1 92 ? 3.665 -9.066 -3.073 1.00 87.00 92 ASN A N 1
ATOM 661 C CA . ASN A 1 92 ? 4.709 -10.027 -3.429 1.00 87.00 92 ASN A CA 1
ATOM 662 C C . ASN A 1 92 ? 6.006 -9.789 -2.617 1.00 87.00 92 ASN A C 1
ATOM 664 O O . ASN A 1 92 ? 6.193 -8.735 -1.997 1.00 87.00 92 ASN A O 1
ATOM 668 N N . ASP A 1 93 ? 6.920 -10.763 -2.611 1.00 87.81 93 ASP A N 1
ATOM 669 C CA . ASP A 1 93 ? 8.146 -10.698 -1.797 1.00 87.81 93 ASP A CA 1
ATOM 670 C C . ASP A 1 93 ? 9.069 -9.531 -2.169 1.00 87.81 93 ASP A C 1
ATOM 672 O O . ASP A 1 93 ? 9.703 -8.936 -1.292 1.00 87.81 93 ASP A O 1
ATOM 676 N N . SER A 1 94 ? 9.121 -9.160 -3.450 1.00 86.31 94 SER A N 1
ATOM 677 C CA . SER A 1 94 ? 9.907 -8.020 -3.930 1.00 86.31 94 SER A CA 1
ATOM 678 C C . SER A 1 94 ? 9.380 -6.706 -3.354 1.00 86.31 94 SER A C 1
ATOM 680 O O . SER A 1 94 ? 10.152 -5.923 -2.798 1.00 86.31 94 SER A O 1
ATOM 682 N N . ILE A 1 95 ? 8.061 -6.496 -3.397 1.00 87.06 95 ILE A N 1
ATOM 683 C CA . ILE A 1 95 ? 7.392 -5.319 -2.832 1.00 87.06 95 ILE A CA 1
ATOM 684 C C . ILE A 1 95 ? 7.561 -5.300 -1.309 1.00 87.06 95 ILE A C 1
ATOM 686 O O . ILE A 1 95 ? 7.997 -4.292 -0.754 1.00 87.06 95 ILE A O 1
ATOM 690 N N . LYS A 1 96 ? 7.318 -6.426 -0.619 1.00 86.88 96 LYS A N 1
ATOM 691 C CA . LYS A 1 96 ? 7.530 -6.546 0.839 1.00 86.88 96 LYS A CA 1
ATOM 692 C C . LY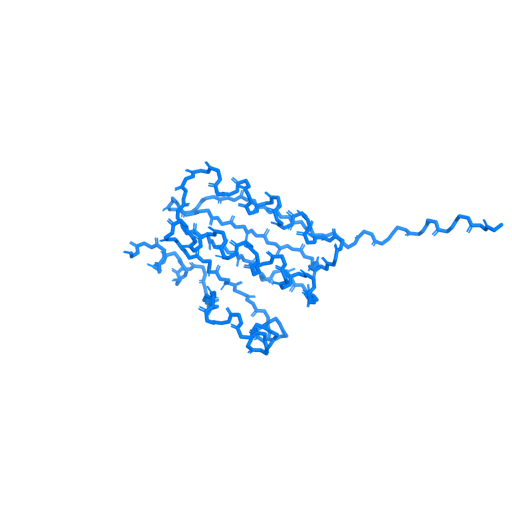S A 1 96 ? 8.961 -6.189 1.239 1.00 86.88 96 LYS A C 1
ATOM 694 O O . LYS A 1 96 ? 9.174 -5.492 2.232 1.00 86.88 96 LYS A O 1
ATOM 699 N N . ARG A 1 97 ? 9.956 -6.655 0.478 1.00 85.94 97 ARG A N 1
ATOM 700 C CA . ARG A 1 97 ? 11.368 -6.341 0.721 1.00 85.94 97 ARG A CA 1
ATOM 701 C C . ARG A 1 97 ? 11.641 -4.848 0.569 1.00 85.94 97 ARG A C 1
ATOM 703 O O . ARG A 1 97 ? 12.340 -4.285 1.407 1.00 85.94 97 ARG A O 1
ATOM 710 N N . LEU A 1 98 ? 11.095 -4.211 -0.463 1.00 82.88 98 LEU A N 1
ATOM 711 C CA . LEU A 1 98 ? 11.291 -2.783 -0.701 1.00 82.88 98 LEU A CA 1
ATOM 712 C C . LEU A 1 98 ? 10.609 -1.916 0.365 1.00 82.88 98 LEU A C 1
ATOM 714 O O . LEU A 1 98 ? 11.235 -0.970 0.838 1.00 82.88 98 LEU A O 1
ATOM 718 N N . ILE A 1 99 ? 9.411 -2.281 0.834 1.00 83.50 99 ILE A N 1
ATOM 719 C CA . ILE A 1 99 ? 8.732 -1.609 1.962 1.00 83.50 99 ILE A CA 1
ATOM 720 C C . ILE A 1 99 ? 9.614 -1.634 3.218 1.00 83.50 99 ILE A C 1
ATOM 722 O O . ILE A 1 99 ? 9.808 -0.604 3.860 1.00 83.50 99 ILE A O 1
ATOM 726 N N . LYS A 1 100 ? 10.210 -2.793 3.531 1.00 83.69 100 LYS A N 1
ATOM 727 C CA . LYS A 1 100 ? 11.122 -2.941 4.678 1.00 83.69 100 LYS A CA 1
ATOM 728 C C . LYS A 1 100 ? 12.402 -2.121 4.515 1.00 83.69 100 LYS A C 1
ATOM 730 O O . LYS A 1 100 ? 12.856 -1.495 5.464 1.00 83.69 100 LYS A O 1
ATOM 735 N N . LEU A 1 101 ? 12.991 -2.109 3.318 1.00 82.88 101 LEU A N 1
ATOM 736 C CA . LEU A 1 101 ? 14.211 -1.340 3.040 1.00 82.88 101 LEU A CA 1
ATOM 737 C C . LEU A 1 101 ? 13.986 0.176 3.084 1.00 82.88 101 LEU A C 1
ATOM 739 O O . LEU A 1 101 ? 14.919 0.922 3.361 1.00 82.88 101 LEU A O 1
ATOM 743 N N . THR A 1 102 ? 12.765 0.625 2.807 1.00 78.12 102 THR A N 1
ATOM 744 C CA . THR A 1 102 ? 12.389 2.045 2.801 1.00 78.12 102 THR A CA 1
ATOM 745 C C . THR A 1 102 ? 11.806 2.512 4.138 1.00 78.12 102 THR A C 1
ATOM 747 O O . THR A 1 102 ? 11.384 3.662 4.245 1.00 78.12 102 THR A O 1
ATOM 750 N N . CYS A 1 103 ? 11.802 1.650 5.167 1.00 76.00 103 CYS A N 1
ATOM 751 C CA . CYS A 1 103 ? 11.210 1.898 6.490 1.00 76.00 103 CYS A CA 1
ATOM 752 C C . CYS A 1 103 ? 9.725 2.308 6.436 1.00 76.00 103 CYS A C 1
ATOM 754 O O . CYS A 1 103 ? 9.205 2.977 7.339 1.00 76.00 103 CYS A O 1
ATOM 756 N N . LEU A 1 104 ? 9.037 1.927 5.356 1.00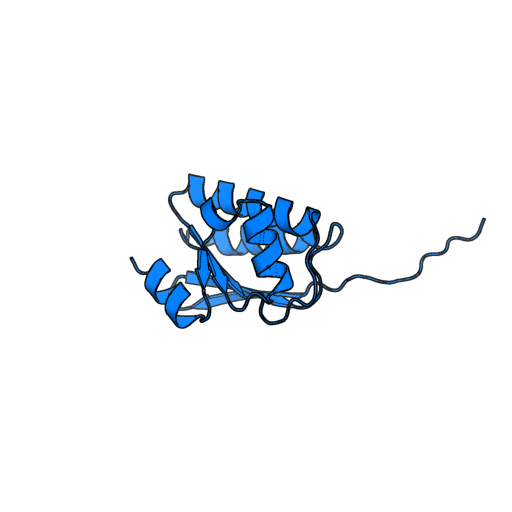 75.75 104 LEU A N 1
ATOM 757 C CA . LEU A 1 104 ? 7.626 2.221 5.136 1.00 75.75 104 LEU A CA 1
ATOM 758 C C . LEU A 1 104 ? 6.703 1.313 5.950 1.00 75.75 104 LEU A C 1
ATOM 760 O O . LEU A 1 104 ? 5.534 1.637 6.123 1.00 75.75 104 LEU A O 1
ATOM 764 N N . ASP A 1 105 ? 7.231 0.232 6.511 1.00 74.31 105 ASP A N 1
ATOM 765 C CA . ASP A 1 105 ? 6.566 -0.656 7.467 1.00 74.31 105 ASP A CA 1
ATOM 766 C C . ASP A 1 105 ? 6.183 0.045 8.784 1.00 74.31 105 ASP A C 1
ATOM 768 O O . ASP A 1 105 ? 5.238 -0.353 9.458 1.00 74.31 105 ASP A O 1
ATOM 772 N N . SER A 1 106 ? 6.859 1.144 9.135 1.00 74.31 106 SER A N 1
ATOM 773 C CA . SER A 1 106 ? 6.434 2.023 10.238 1.00 74.31 106 SER A CA 1
ATOM 774 C C . SER A 1 106 ? 5.209 2.882 9.881 1.00 74.31 106 SER A C 1
ATOM 776 O O . SER A 1 106 ? 4.472 3.374 10.747 1.00 74.31 106 SER A O 1
ATOM 778 N N . ALA A 1 107 ? 4.988 3.094 8.582 1.00 74.62 107 ALA A N 1
ATOM 779 C CA . ALA A 1 107 ? 3.928 3.928 8.047 1.00 74.62 107 ALA A CA 1
ATOM 780 C C . ALA A 1 107 ? 2.691 3.107 7.652 1.00 74.62 107 ALA A C 1
ATOM 782 O O . ALA A 1 107 ? 1.578 3.560 7.890 1.00 74.62 107 ALA A O 1
ATOM 783 N N . MET A 1 108 ? 2.875 1.912 7.103 1.00 83.88 108 MET A N 1
ATOM 784 C CA . MET A 1 108 ? 1.815 1.070 6.552 1.00 83.88 108 MET A CA 1
ATOM 785 C C . MET A 1 108 ? 1.922 -0.341 7.098 1.00 83.88 108 MET A C 1
ATOM 787 O O . MET A 1 108 ? 3.026 -0.845 7.305 1.00 83.88 108 MET A O 1
ATOM 791 N N . GLN A 1 109 ? 0.783 -1.004 7.256 1.00 86.81 109 GLN A N 1
ATOM 792 C CA . GLN A 1 109 ? 0.781 -2.424 7.575 1.00 86.81 109 GLN A CA 1
ATOM 793 C C . GLN A 1 109 ? 0.689 -3.253 6.300 1.00 86.81 109 GLN A C 1
ATOM 795 O O . GLN A 1 109 ? -0.097 -2.951 5.409 1.00 86.81 109 GLN A O 1
ATOM 800 N N . THR A 1 110 ? 1.498 -4.307 6.211 1.00 89.69 110 THR A N 1
ATOM 801 C CA . THR A 1 110 ? 1.386 -5.317 5.154 1.00 89.69 110 THR A CA 1
ATOM 802 C C . THR A 1 110 ? 0.735 -6.558 5.733 1.00 89.69 110 THR A C 1
ATOM 804 O O . THR A 1 110 ? 1.289 -7.170 6.64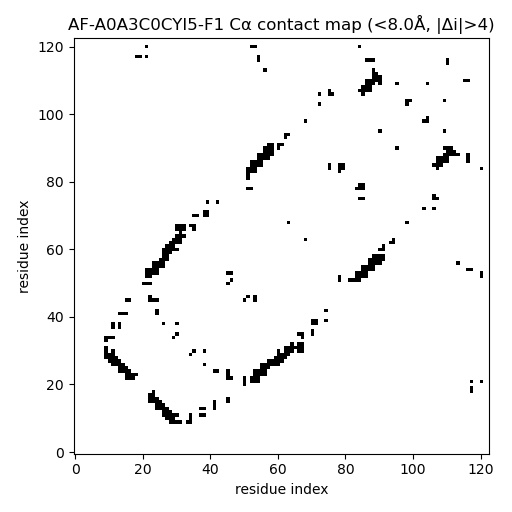7 1.00 89.69 110 THR A O 1
ATOM 807 N N . LEU A 1 111 ? -0.410 -6.934 5.184 1.00 91.56 111 LEU A N 1
ATOM 808 C CA . LEU A 1 111 ? -1.242 -8.036 5.637 1.00 91.56 111 LEU A CA 1
ATOM 809 C C . LEU A 1 111 ? -1.350 -9.079 4.521 1.00 91.56 111 LEU A C 1
ATOM 811 O O . LEU A 1 111 ? -1.216 -8.778 3.334 1.00 91.56 111 LEU A O 1
ATOM 815 N N . GLU A 1 112 ? -1.540 -10.339 4.898 1.00 87.81 112 GLU A N 1
ATOM 816 C CA . GLU A 1 112 ? -1.597 -11.430 3.918 1.00 87.81 112 GLU A CA 1
ATOM 817 C C . GLU A 1 112 ? -2.971 -11.551 3.257 1.00 87.81 112 GLU A C 1
ATOM 819 O O . GLU A 1 112 ? -3.056 -11.978 2.108 1.00 87.81 112 GLU A O 1
ATOM 824 N N . THR A 1 113 ? -4.038 -11.152 3.952 1.00 91.00 113 THR A N 1
ATOM 825 C CA . THR A 1 113 ? -5.418 -11.340 3.498 1.00 91.00 113 THR A CA 1
ATOM 826 C C . THR A 1 113 ? -6.233 -10.055 3.601 1.00 91.00 113 THR A C 1
ATOM 828 O O . THR A 1 113 ? -6.003 -9.215 4.471 1.00 91.00 113 THR A O 1
ATOM 831 N N . MET A 1 114 ? -7.231 -9.934 2.719 1.00 92.25 114 MET A N 1
ATOM 832 C CA . MET A 1 114 ? -8.232 -8.863 2.775 1.00 92.25 114 MET A CA 1
ATOM 833 C C . MET A 1 114 ? -9.004 -8.877 4.102 1.00 92.25 114 MET A C 1
ATOM 835 O O . MET A 1 114 ? -9.275 -7.827 4.667 1.00 92.25 114 MET A O 1
ATOM 839 N N . ASP A 1 115 ? -9.312 -10.066 4.621 1.00 92.31 115 ASP A N 1
ATOM 840 C CA . ASP A 1 115 ? -10.041 -10.246 5.881 1.00 92.31 115 ASP A CA 1
ATOM 841 C C . ASP A 1 115 ? -9.287 -9.645 7.080 1.00 92.31 115 ASP A C 1
ATOM 843 O O . ASP A 1 115 ? -9.852 -8.855 7.833 1.00 92.31 115 ASP A O 1
ATOM 847 N N . ALA A 1 116 ? -7.977 -9.902 7.184 1.00 91.69 116 ALA A N 1
ATOM 848 C CA . ALA A 1 116 ? -7.143 -9.310 8.229 1.00 91.69 116 ALA A CA 1
ATOM 849 C C . ALA A 1 116 ? -7.084 -7.775 8.127 1.00 91.69 116 ALA A C 1
ATOM 851 O O . ALA A 1 116 ? -7.067 -7.088 9.146 1.00 91.69 116 ALA A O 1
ATOM 852 N N . ALA A 1 117 ? -7.071 -7.232 6.904 1.00 92.38 117 ALA A N 1
ATOM 853 C CA . ALA A 1 117 ? -7.078 -5.788 6.679 1.00 92.38 117 ALA A CA 1
ATOM 854 C C . ALA A 1 117 ? -8.402 -5.138 7.079 1.00 92.38 117 ALA A C 1
ATOM 856 O O . ALA A 1 117 ? -8.396 -4.087 7.714 1.00 92.38 117 ALA A O 1
ATOM 857 N N . LEU A 1 118 ? -9.524 -5.784 6.762 1.00 91.56 118 LEU A N 1
ATOM 858 C CA . LEU A 1 118 ? -10.849 -5.320 7.164 1.00 91.56 118 LEU A CA 1
ATOM 859 C C . LEU A 1 118 ? -11.036 -5.378 8.679 1.00 91.56 118 LEU A C 1
ATOM 861 O O . LEU A 1 118 ? -11.620 -4.459 9.245 1.00 91.56 118 LEU A O 1
ATOM 865 N N . GLN A 1 119 ? -10.530 -6.425 9.335 1.00 91.31 119 GLN A N 1
ATOM 866 C CA . GLN A 1 119 ? -10.617 -6.550 10.786 1.00 91.31 119 GLN A CA 1
ATOM 867 C C . GLN A 1 119 ? -9.847 -5.432 11.497 1.00 91.31 119 GLN A C 1
ATOM 869 O O . GLN A 1 119 ? -10.377 -4.856 12.438 1.00 91.31 119 GLN A O 1
ATOM 874 N N . LEU A 1 120 ? -8.654 -5.082 11.008 1.00 89.12 120 LEU A N 1
ATOM 875 C CA . LEU A 1 120 ? -7.857 -3.986 11.561 1.00 89.12 120 LEU A CA 1
ATOM 876 C C . LEU A 1 120 ? -8.504 -2.608 11.338 1.00 89.12 120 LEU A C 1
ATOM 878 O O . LEU A 1 120 ? -8.430 -1.750 12.206 1.00 89.12 120 LEU A O 1
ATOM 882 N N . SER A 1 121 ? -9.139 -2.388 10.183 1.00 85.31 121 SER A N 1
ATOM 883 C CA . SER A 1 121 ? -9.851 -1.135 9.871 1.00 85.31 121 SER A CA 1
ATOM 884 C C . SER A 1 121 ? -11.207 -0.992 10.579 1.00 85.31 121 SER A C 1
ATOM 886 O O . SER A 1 121 ? -11.872 0.032 10.441 1.00 85.31 121 SER A O 1
ATOM 888 N N . ALA A 1 122 ? -11.653 -2.023 11.300 1.00 79.12 122 ALA A N 1
ATOM 889 C CA . ALA A 1 122 ? -12.872 -1.983 12.102 1.00 79.12 122 ALA A CA 1
ATOM 890 C C . ALA A 1 122 ? -12.619 -1.592 13.574 1.00 79.12 122 ALA A C 1
ATOM 892 O O . ALA A 1 122 ? -13.590 -1.401 14.312 1.00 79.12 122 ALA A O 1
ATOM 893 N N . GLU A 1 123 ? -11.352 -1.504 13.997 1.00 62.56 123 GLU A N 1
ATOM 894 C CA . GLU A 1 123 ? -10.917 -1.173 15.367 1.00 62.56 123 GLU A CA 1
ATOM 895 C C . GLU A 1 123 ? -10.726 0.338 15.583 1.00 62.56 123 GLU A C 1
ATOM 897 O O . GLU A 1 123 ? -11.163 0.829 16.652 1.00 62.56 123 GLU A O 1
#

Radius of gyration: 14.67 Å; Cα contacts (8 Å, |Δi|>4): 223; chains: 1; bounding box: 33×25×51 Å

Sequence (123 aa):
MVDALQPDNAKLETVVSEVSGVPVIKAEGEIDACSANELKLAIDMAMETGARDLIIDLGNVSYMDSNGFTALFAATKQIKSRGGAVNLVACNDSIKRLIKLTCLDSAMQTLETMDAALQLSAE

Foldseek 3Di:
DDDPPDDDPQDWDWDWDDDPNEIEIETAGEADQRCLVVVLVSLVVRCVSVQLEYEYECQRYPYYDPSSVVSVQVSLVVSVVSVHAYEYENDDPVRVVVCVVVVVCVRHHYDHDPVVVVVVSVD

Mean predicted aligned error: 6.34 Å

Secondary structure (DSSP, 8-state):
------------EEEEEEETTEEEEEEEEEESTTTHHHHHHHHHHHHTT--S-EEEEEEEEEEE-HHHHHHHHHHHHHHHHTT--EEEES--HHHHHHHHHTTGGGTSEEES-HHHHHHHTT-

Nearest PDB structures (foldseek):
  1th8-assembly1_B  TM=9.334E-01  e=1.315E-10  Geobacillus stearothermophilus
  1til-assembly1_B  TM=9.177E-01  e=8.274E-11  Geobacillus stearothermophilus
  4qtp-assembly2_B  TM=8.907E-01  e=1.039E-08  Mycobacterium avium subsp. paratuberculosis K-10
  8ih8-assembly1_A  TM=9.026E-01  e=2.998E-08  Mycobacterium tuberculosis H37Rv
  2ka5-assembly1_A  TM=7.996E-01  e=1.204E-07  Thermotoga maritima

Solvent-accessible surface area (backbone atoms only — not comparable to full-atom values): 6807 Å² total; per-residue (Å²): 131,81,85,75,87,72,90,76,75,64,58,53,48,76,48,80,48,72,56,98,82,34,30,34,37,41,39,33,36,37,32,29,76,80,28,23,59,58,56,48,50,54,50,54,59,50,47,70,75,69,46,46,40,39,37,38,36,30,64,54,40,83,44,72,43,75,46,22,52,50,41,53,50,53,50,38,53,56,34,42,75,71,75,24,49,39,33,36,19,40,62,45,72,69,57,51,51,49,36,57,75,66,57,40,59,82,67,31,49,81,36,80,40,67,67,62,46,52,57,62,70,71,110